Protein AF-A0A1G6TXL0-F1 (afdb_monomer_lite)

Radius of gyration: 16.51 Å; chains: 1; bounding box: 44×33×44 Å

Foldseek 3Di:
DPDDDPQAAKEKEWEKEAADDPVCCVDLNLVCVRQVAQCRNPNVVVVLVCCVVQNDWPDWAWPDGDSFKTWTWTDHSRYTYTYITGNHQVPDDVVCVVVVHRIDTFMDIPNHTDDDDPDPPCVVVVQVVCVVVVNHDDPVSD

Organism: NCBI:txid1640674

Structure (mmCIF, N/CA/C/O backbone):
data_AF-A0A1G6TXL0-F1
#
_entry.id   AF-A0A1G6TXL0-F1
#
loop_
_atom_site.group_PDB
_atom_site.id
_atom_site.type_symbol
_atom_site.label_atom_id
_atom_site.label_alt_id
_atom_site.label_comp_id
_atom_site.label_asym_id
_atom_site.label_entity_id
_atom_site.label_seq_id
_atom_site.pdbx_PDB_ins_code
_atom_site.Cartn_x
_atom_site.Cartn_y
_atom_site.Cartn_z
_atom_site.occupancy
_atom_site.B_iso_or_equiv
_atom_site.auth_seq_id
_atom_site.auth_comp_id
_atom_site.auth_asym_id
_atom_site.auth_atom_id
_atom_site.pdbx_PDB_model_num
ATOM 1 N N . MET A 1 1 ? 4.990 -15.338 -13.175 1.00 52.47 1 MET A N 1
ATOM 2 C CA . MET A 1 1 ? 4.292 -14.555 -14.227 1.00 52.47 1 MET A CA 1
ATOM 3 C C . MET A 1 1 ? 4.669 -14.929 -15.676 1.00 52.47 1 MET A C 1
ATOM 5 O O . MET A 1 1 ? 4.324 -14.201 -16.599 1.00 52.47 1 MET A O 1
ATOM 9 N N . ALA A 1 2 ? 5.297 -16.085 -15.934 1.00 46.12 2 ALA A N 1
ATOM 10 C CA . ALA A 1 2 ? 5.936 -16.400 -17.224 1.00 46.12 2 ALA A CA 1
ATOM 11 C C . ALA A 1 2 ? 5.003 -16.828 -18.390 1.00 46.12 2 ALA A C 1
ATOM 13 O O . ALA A 1 2 ? 5.432 -17.575 -19.262 1.00 46.12 2 ALA A O 1
ATOM 14 N N . LYS A 1 3 ? 3.728 -16.409 -18.429 1.00 58.72 3 LYS A N 1
ATOM 15 C CA . LYS A 1 3 ? 2.782 -16.818 -19.499 1.00 58.72 3 LYS A CA 1
ATOM 16 C C . LYS A 1 3 ? 1.875 -15.717 -20.054 1.00 58.72 3 LYS A C 1
ATOM 18 O O . LYS A 1 3 ? 1.076 -15.998 -20.940 1.00 58.72 3 LYS A O 1
ATOM 23 N N . ALA A 1 4 ? 1.958 -14.491 -19.548 1.00 66.62 4 ALA A N 1
ATOM 24 C CA . ALA A 1 4 ? 1.140 -13.407 -20.080 1.00 66.62 4 ALA A CA 1
ATOM 25 C C . ALA A 1 4 ? 1.866 -12.677 -21.220 1.00 66.62 4 ALA A C 1
ATOM 27 O O . ALA A 1 4 ? 3.078 -12.470 -21.098 1.00 66.62 4 ALA A O 1
ATOM 28 N N . PRO A 1 5 ? 1.145 -12.257 -22.277 1.00 80.00 5 PRO A N 1
ATOM 29 C CA . PRO A 1 5 ? 1.697 -11.421 -23.338 1.00 80.00 5 PRO A CA 1
ATOM 30 C C . PRO A 1 5 ? 2.436 -10.197 -22.777 1.00 80.00 5 PRO A C 1
ATOM 32 O O . PRO A 1 5 ? 2.070 -9.661 -21.722 1.00 80.00 5 PRO A O 1
ATOM 35 N N . ALA A 1 6 ? 3.501 -9.777 -23.460 1.00 75.00 6 ALA A N 1
ATOM 36 C CA . ALA A 1 6 ? 4.340 -8.657 -23.026 1.00 75.00 6 ALA A CA 1
ATOM 37 C C . ALA A 1 6 ? 3.552 -7.335 -22.941 1.00 75.00 6 ALA A C 1
ATOM 39 O O . ALA A 1 6 ? 3.834 -6.500 -22.088 1.00 75.00 6 ALA A O 1
ATOM 40 N N . ASP A 1 7 ? 2.526 -7.204 -23.776 1.00 82.88 7 ASP A N 1
ATOM 41 C CA . ASP A 1 7 ? 1.600 -6.082 -23.915 1.00 82.88 7 ASP A CA 1
ATOM 42 C C . ASP A 1 7 ? 0.340 -6.202 -23.043 1.00 82.88 7 ASP A C 1
ATOM 44 O O . ASP A 1 7 ? -0.459 -5.264 -22.981 1.00 82.88 7 ASP A O 1
ATOM 48 N N . LYS A 1 8 ? 0.141 -7.327 -22.337 1.00 91.06 8 LYS A N 1
ATOM 49 C CA . LYS A 1 8 ? -1.019 -7.467 -21.455 1.00 91.06 8 LYS A CA 1
ATOM 50 C C . LYS A 1 8 ? -0.899 -6.513 -20.268 1.00 91.06 8 LYS A C 1
ATOM 52 O O . LYS A 1 8 ? 0.079 -6.548 -19.517 1.00 91.06 8 LYS A O 1
ATOM 57 N N . VAL A 1 9 ? -1.966 -5.745 -20.071 1.00 94.94 9 VAL A N 1
ATOM 58 C CA . VAL A 1 9 ? -2.192 -4.932 -18.881 1.00 94.94 9 VAL A CA 1
ATOM 59 C C . VAL A 1 9 ? -3.237 -5.610 -18.007 1.00 94.94 9 VAL A C 1
ATOM 61 O O . VAL A 1 9 ? -4.315 -5.946 -18.493 1.00 94.94 9 VAL A O 1
ATOM 64 N N . PHE A 1 10 ? -2.899 -5.825 -16.741 1.00 96.38 10 PHE A N 1
ATOM 65 C CA . PHE A 1 10 ? -3.757 -6.493 -15.769 1.00 96.38 10 PHE A CA 1
ATOM 66 C C . PHE A 1 10 ? -4.629 -5.509 -15.000 1.00 96.38 10 PHE A C 1
ATOM 68 O O . PHE A 1 10 ? -4.171 -4.423 -14.650 1.00 96.38 10 PHE A O 1
ATOM 75 N N . ASP A 1 11 ? -5.847 -5.918 -14.671 1.00 97.75 11 ASP A N 1
ATOM 76 C CA . ASP A 1 11 ? -6.674 -5.237 -13.680 1.00 97.75 11 ASP A CA 1
ATOM 77 C C . ASP A 1 11 ? -6.375 -5.779 -12.290 1.00 97.75 11 ASP A C 1
ATOM 79 O O . ASP A 1 11 ? -6.519 -6.978 -12.043 1.00 97.75 11 ASP A O 1
ATOM 83 N N . VAL A 1 12 ? -5.940 -4.890 -11.399 1.00 97.69 12 VAL A N 1
ATOM 84 C CA . VAL A 1 12 ? -5.558 -5.215 -10.028 1.00 97.69 12 VAL A CA 1
ATOM 85 C C . VAL A 1 12 ? -6.373 -4.369 -9.059 1.00 97.69 12 VAL A C 1
ATOM 87 O O . VAL A 1 12 ? -6.405 -3.144 -9.173 1.00 97.69 12 VAL A O 1
ATOM 90 N N . ASP A 1 13 ? -6.970 -5.018 -8.065 1.00 98.06 13 ASP A N 1
ATOM 91 C CA . ASP A 1 13 ? -7.572 -4.331 -6.924 1.00 98.06 13 ASP A CA 1
ATOM 92 C C . ASP A 1 13 ? -6.763 -4.634 -5.673 1.00 98.06 13 ASP A C 1
ATOM 94 O O . ASP A 1 13 ? -6.638 -5.790 -5.276 1.00 98.06 13 ASP A O 1
ATOM 98 N N . LEU A 1 14 ? -6.229 -3.588 -5.048 1.00 97.38 14 LEU A N 1
ATOM 99 C CA . LEU A 1 14 ? -5.526 -3.648 -3.774 1.00 97.38 14 LEU A CA 1
ATOM 100 C C . LEU A 1 14 ? -6.424 -3.057 -2.688 1.00 97.38 14 LEU A C 1
ATOM 102 O O . LEU A 1 14 ? -6.759 -1.877 -2.723 1.00 97.38 14 LEU A O 1
ATOM 106 N N . THR A 1 15 ? -6.767 -3.850 -1.681 1.00 97.25 15 THR A N 1
ATOM 107 C CA . THR A 1 15 ? -7.442 -3.361 -0.478 1.00 97.25 15 THR A CA 1
ATOM 108 C C . THR A 1 15 ? -6.659 -3.791 0.749 1.00 97.25 15 THR A C 1
ATOM 110 O O . THR A 1 15 ? -6.496 -4.985 1.008 1.00 97.25 15 THR A O 1
ATOM 113 N N . TYR A 1 16 ? -6.186 -2.825 1.533 1.00 96.44 16 TYR A N 1
ATOM 114 C CA . TYR A 1 16 ? -5.505 -3.108 2.789 1.00 96.44 16 TYR A CA 1
ATOM 115 C C . TYR A 1 16 ? -6.053 -2.254 3.923 1.00 96.44 16 TYR A C 1
ATOM 117 O O . TYR A 1 16 ? -5.891 -1.038 3.967 1.00 96.44 16 TYR A O 1
ATOM 125 N N . ILE A 1 17 ? -6.694 -2.929 4.868 1.00 96.94 17 ILE A N 1
ATOM 126 C CA . ILE A 1 17 ? -7.344 -2.322 6.016 1.00 96.94 17 ILE A CA 1
ATOM 127 C C . ILE A 1 17 ? -6.729 -2.937 7.257 1.00 96.94 17 ILE A C 1
ATOM 129 O O . ILE A 1 17 ? -6.845 -4.138 7.489 1.00 96.94 17 ILE A O 1
ATOM 133 N N . THR A 1 18 ? -6.062 -2.136 8.074 1.00 95.31 18 THR A N 1
ATOM 134 C CA . THR A 1 18 ? -5.437 -2.611 9.307 1.00 95.31 18 THR A CA 1
ATOM 135 C C . THR A 1 18 ? -5.837 -1.694 10.448 1.00 95.31 18 THR A C 1
ATOM 137 O O . THR A 1 18 ? -5.261 -0.629 10.650 1.00 95.31 18 THR A O 1
ATOM 140 N N . SER A 1 19 ? -6.863 -2.102 11.199 1.00 94.62 19 SER A N 1
ATOM 141 C CA . SER A 1 19 ? -7.481 -1.231 12.197 1.00 94.62 19 SER A CA 1
ATOM 142 C C . SER A 1 19 ? -6.462 -0.747 13.229 1.00 94.62 19 SER A C 1
ATOM 144 O O . SER A 1 19 ? -5.641 -1.516 13.747 1.00 94.62 19 SER A O 1
ATOM 146 N N . ARG A 1 20 ? -6.527 0.544 13.547 1.00 95.88 20 ARG A N 1
ATOM 147 C CA . ARG A 1 20 ? -5.748 1.181 14.605 1.00 95.88 20 ARG A CA 1
ATOM 148 C C . ARG A 1 20 ? -6.678 1.869 15.599 1.00 95.88 20 ARG A C 1
ATOM 150 O O . ARG A 1 20 ? -7.760 2.319 15.248 1.00 95.88 20 ARG A O 1
ATOM 157 N N . GLY A 1 21 ? -6.260 1.901 16.862 1.00 92.94 21 GLY A N 1
ATOM 158 C CA . GLY A 1 21 ? -6.961 2.650 17.905 1.00 92.94 21 GLY A CA 1
ATOM 159 C C . GLY A 1 21 ? -6.476 4.097 17.984 1.00 92.94 21 GLY A C 1
ATOM 160 O O . GLY A 1 21 ? -5.510 4.468 17.318 1.00 92.94 21 GLY A O 1
ATOM 161 N N . ASN A 1 22 ? -7.081 4.883 18.878 1.00 94.31 22 ASN A N 1
ATOM 162 C CA . ASN A 1 22 ? -6.775 6.309 19.075 1.00 94.31 22 ASN A CA 1
ATOM 163 C C . ASN A 1 22 ? -5.280 6.607 19.274 1.00 94.31 22 ASN A C 1
ATOM 165 O O . ASN A 1 22 ? -4.800 7.654 18.846 1.00 94.31 22 ASN A O 1
ATOM 169 N N . TRP A 1 23 ? -4.531 5.669 19.866 1.00 95.94 23 TRP A N 1
ATOM 170 C CA . TRP A 1 23 ? -3.081 5.776 20.058 1.00 95.94 23 TRP A CA 1
ATOM 171 C C . TRP A 1 23 ? -2.317 6.059 18.752 1.00 95.94 23 TRP A C 1
ATOM 173 O O . TRP A 1 23 ? -1.285 6.721 18.779 1.00 95.94 23 TRP A O 1
ATOM 183 N N . TYR A 1 24 ? -2.811 5.576 17.608 1.00 96.12 24 TYR A N 1
ATOM 184 C CA . TYR A 1 24 ? -2.170 5.780 16.310 1.00 96.12 24 TYR A CA 1
ATOM 185 C C . TYR A 1 24 ? -2.194 7.253 15.907 1.00 96.12 24 TYR A C 1
ATOM 187 O O . TYR A 1 24 ? -1.150 7.800 15.554 1.00 96.12 24 TYR A O 1
ATOM 195 N N . PHE A 1 25 ? -3.354 7.897 16.047 1.00 94.00 25 PHE A N 1
ATOM 196 C CA . PHE A 1 25 ? -3.573 9.286 15.644 1.00 94.00 25 PHE A CA 1
ATOM 197 C C . PHE A 1 25 ? -2.878 10.295 16.561 1.00 94.00 25 PHE A C 1
ATOM 199 O O . PHE A 1 25 ? -2.473 11.353 16.099 1.00 94.00 25 PHE A O 1
ATOM 206 N N . VAL A 1 26 ? -2.685 9.957 17.841 1.00 95.88 26 VAL A N 1
ATOM 207 C CA . VAL A 1 26 ? -1.916 10.797 18.783 1.00 95.88 26 VAL A CA 1
ATOM 208 C C . VAL A 1 26 ? -0.404 10.551 18.722 1.00 95.88 26 VAL A C 1
ATOM 210 O O . VAL A 1 26 ? 0.367 11.281 19.340 1.00 95.88 26 VAL A O 1
ATOM 213 N N . SER A 1 27 ? 0.038 9.512 18.010 1.00 96.94 27 SER A N 1
ATOM 214 C CA . SER A 1 27 ? 1.460 9.221 17.804 1.00 96.94 27 SER A CA 1
ATOM 215 C C . SER A 1 27 ? 2.012 9.947 16.575 1.00 96.94 27 SER A C 1
ATOM 217 O O . SER A 1 27 ? 1.265 10.504 15.775 1.00 96.94 27 SER A O 1
ATOM 219 N N . TRP A 1 28 ? 3.326 9.846 16.346 1.00 96.75 28 TRP A N 1
ATOM 220 C CA . TRP A 1 28 ? 3.957 10.347 15.118 1.00 96.75 28 TRP A CA 1
ATOM 221 C C . TRP A 1 28 ? 3.342 9.765 13.833 1.00 96.75 28 TRP A C 1
ATOM 223 O O . TRP A 1 28 ? 3.434 10.393 12.787 1.00 96.75 28 TRP A O 1
ATOM 233 N N . LYS A 1 29 ? 2.694 8.592 13.902 1.00 94.88 29 LYS A N 1
ATOM 234 C CA . LYS A 1 29 ? 2.054 7.945 12.747 1.00 94.88 29 LYS A CA 1
ATOM 235 C C . LYS A 1 29 ? 0.833 8.720 12.241 1.00 94.88 29 LYS A C 1
ATOM 237 O O . LYS A 1 29 ? 0.555 8.674 11.045 1.00 94.88 29 LYS A O 1
ATOM 242 N N . GLY A 1 30 ? 0.134 9.426 13.133 1.00 92.88 30 GLY A N 1
ATOM 243 C CA . GLY A 1 30 ? -0.982 10.312 12.794 1.00 92.88 30 GLY A CA 1
ATOM 244 C C . GLY A 1 30 ? -0.554 11.703 12.319 1.00 92.88 30 GLY A C 1
ATOM 245 O O . GLY A 1 30 ? -1.362 12.424 11.746 1.00 92.88 30 GLY A O 1
ATOM 246 N N . ASP A 1 31 ? 0.710 12.078 12.526 1.00 95.25 31 ASP A N 1
ATOM 247 C CA . ASP A 1 31 ? 1.262 13.361 12.090 1.00 95.25 31 ASP A CA 1
ATOM 248 C C . ASP A 1 31 ? 1.792 13.246 10.654 1.00 95.25 31 ASP A C 1
ATOM 250 O O . ASP A 1 31 ? 2.847 12.656 10.412 1.00 95.25 31 ASP A O 1
ATOM 254 N N . ILE A 1 32 ? 1.066 13.827 9.694 1.00 93.62 32 ILE A N 1
ATOM 255 C CA . ILE A 1 32 ? 1.398 13.742 8.265 1.00 93.62 32 ILE A CA 1
ATOM 256 C C . ILE A 1 32 ? 2.800 14.274 7.938 1.00 93.62 32 ILE A C 1
ATOM 258 O O . ILE A 1 32 ? 3.450 13.744 7.041 1.00 93.62 32 ILE A O 1
ATOM 262 N N . GLN A 1 33 ? 3.300 15.262 8.689 1.00 96.06 33 GLN A N 1
ATOM 263 C CA . GLN A 1 33 ? 4.631 15.842 8.470 1.00 96.06 33 GLN A CA 1
ATOM 264 C C . GLN A 1 33 ? 5.757 14.881 8.876 1.00 96.06 33 GLN A C 1
ATOM 266 O O . GLN A 1 33 ? 6.894 15.048 8.445 1.00 96.06 33 GLN A O 1
ATOM 271 N N . LYS A 1 34 ? 5.451 13.872 9.701 1.00 96.25 34 LYS A N 1
ATOM 272 C CA . LYS A 1 34 ? 6.405 12.847 10.149 1.00 96.25 34 LYS A CA 1
ATOM 273 C C . LYS A 1 34 ? 6.205 11.509 9.450 1.00 96.25 34 LYS A C 1
ATOM 275 O O . LYS A 1 34 ? 7.177 10.799 9.227 1.00 96.25 34 LYS A O 1
ATOM 280 N N . SER A 1 35 ? 4.959 11.142 9.153 1.00 96.19 35 SER A N 1
ATOM 281 C CA . SER A 1 35 ? 4.617 9.821 8.617 1.00 96.19 35 SER A CA 1
ATOM 282 C C . SER A 1 35 ? 4.441 9.783 7.100 1.00 96.19 35 SER A C 1
ATOM 284 O O . SER A 1 35 ? 4.460 8.702 6.517 1.00 96.19 35 SER A O 1
ATOM 286 N N . GLY A 1 36 ? 4.222 10.934 6.455 1.00 93.88 36 GLY A N 1
ATOM 287 C CA . GLY A 1 36 ? 3.814 10.988 5.050 1.00 93.88 36 GLY A CA 1
ATOM 288 C C . GLY A 1 36 ? 2.377 10.503 4.807 1.00 93.88 36 GLY A C 1
ATOM 289 O O . GLY A 1 36 ? 2.003 10.254 3.661 1.00 93.88 36 GLY A O 1
ATOM 290 N N . GLY A 1 37 ? 1.570 10.347 5.866 1.00 94.69 37 GLY A N 1
ATOM 291 C CA . GLY A 1 37 ? 0.164 9.941 5.789 1.00 94.69 37 GLY A CA 1
ATOM 292 C C . GLY A 1 37 ? -0.046 8.443 5.538 1.00 94.69 37 GLY A C 1
ATOM 293 O O . GLY A 1 37 ? 0.897 7.654 5.505 1.00 94.69 37 GLY A O 1
ATOM 294 N N . VAL A 1 38 ? -1.309 8.035 5.369 1.00 95.75 38 VAL A N 1
ATOM 295 C CA . VAL A 1 38 ? -1.697 6.617 5.217 1.00 95.75 38 VAL A CA 1
ATOM 296 C C . VAL A 1 38 ? -1.043 5.972 3.994 1.00 95.75 38 VAL A C 1
ATOM 298 O O . VAL A 1 38 ? -0.498 4.875 4.106 1.00 95.75 38 VAL A O 1
ATOM 301 N N . ALA A 1 39 ? -1.041 6.655 2.846 1.00 94.81 39 ALA A N 1
ATOM 302 C CA . ALA A 1 39 ? -0.466 6.119 1.613 1.00 94.81 39 ALA A CA 1
ATOM 303 C C . ALA A 1 39 ? 1.027 5.777 1.763 1.00 94.81 39 ALA A C 1
ATOM 305 O O . ALA A 1 39 ? 1.457 4.721 1.309 1.00 94.81 39 ALA A O 1
ATOM 306 N N . THR A 1 40 ? 1.792 6.608 2.472 1.00 93.81 40 THR A N 1
ATOM 307 C CA . THR A 1 40 ? 3.227 6.380 2.692 1.00 93.81 40 THR A CA 1
ATOM 308 C C . THR A 1 40 ? 3.463 5.389 3.829 1.00 93.81 40 THR A C 1
ATOM 310 O O . THR A 1 40 ? 4.008 4.311 3.621 1.00 93.81 40 THR A O 1
ATOM 313 N N . ASN A 1 41 ? 2.992 5.703 5.037 1.00 94.12 41 ASN A N 1
ATOM 314 C CA . ASN A 1 41 ? 3.303 4.931 6.242 1.00 94.12 41 ASN A CA 1
ATOM 315 C C . ASN A 1 41 ? 2.733 3.501 6.224 1.00 94.12 41 ASN A C 1
ATOM 317 O O . ASN A 1 41 ? 3.266 2.612 6.885 1.00 94.12 41 ASN A O 1
ATOM 321 N N . ILE A 1 42 ? 1.621 3.282 5.515 1.00 93.88 42 ILE A N 1
ATOM 322 C CA . ILE A 1 42 ? 0.942 1.980 5.445 1.00 93.88 42 ILE A CA 1
ATOM 323 C C . ILE A 1 42 ? 1.069 1.353 4.053 1.00 93.88 42 ILE A C 1
ATOM 325 O O . ILE A 1 42 ? 1.179 0.132 3.941 1.00 93.88 42 ILE A O 1
ATOM 329 N N . GLY A 1 43 ? 1.027 2.170 2.999 1.00 93.62 43 GLY A N 1
ATOM 330 C CA . GLY A 1 43 ? 0.917 1.702 1.619 1.00 93.62 43 GLY A CA 1
ATOM 331 C C . GLY A 1 43 ? 2.233 1.421 0.901 1.00 93.62 43 GLY A C 1
ATOM 332 O O . GLY A 1 43 ? 2.211 0.672 -0.073 1.00 93.62 43 GLY A O 1
ATOM 333 N N . ILE A 1 44 ? 3.365 1.974 1.358 1.00 95.31 44 ILE A N 1
ATOM 334 C CA . ILE A 1 44 ? 4.592 2.034 0.544 1.00 95.31 44 ILE A CA 1
ATOM 335 C C . ILE A 1 44 ? 5.062 0.668 0.032 1.00 95.31 44 ILE A C 1
ATOM 337 O O . ILE A 1 44 ? 5.335 0.529 -1.154 1.00 95.31 44 ILE A O 1
ATOM 341 N N . HIS A 1 45 ? 5.041 -0.368 0.875 1.00 92.25 45 HIS A N 1
ATOM 342 C CA . HIS A 1 45 ? 5.459 -1.718 0.481 1.00 92.25 45 HIS A CA 1
ATOM 343 C C . HIS A 1 45 ? 4.571 -2.335 -0.607 1.00 92.25 45 HIS A C 1
ATOM 345 O O . HIS A 1 45 ? 5.043 -3.150 -1.394 1.00 92.25 45 HIS A O 1
ATOM 351 N N . PHE A 1 46 ? 3.288 -1.966 -0.671 1.00 94.69 46 PHE A N 1
ATOM 352 C CA . PHE A 1 46 ? 2.416 -2.440 -1.742 1.00 94.69 46 PHE A CA 1
ATOM 353 C C . PHE A 1 46 ? 2.720 -1.726 -3.052 1.00 94.69 46 PHE A C 1
ATOM 355 O O . PHE A 1 46 ? 2.749 -2.375 -4.091 1.00 94.69 46 PHE A O 1
ATOM 362 N N . PHE A 1 47 ? 2.954 -0.414 -3.017 1.00 96.06 47 PHE A N 1
ATOM 363 C CA . PHE A 1 47 ? 3.294 0.345 -4.221 1.00 96.06 47 PHE A CA 1
ATOM 364 C C . PHE A 1 47 ? 4.652 -0.065 -4.792 1.00 96.06 47 PHE A C 1
ATOM 366 O O . PHE A 1 47 ? 4.767 -0.220 -6.008 1.00 96.06 47 PHE A O 1
ATOM 373 N N 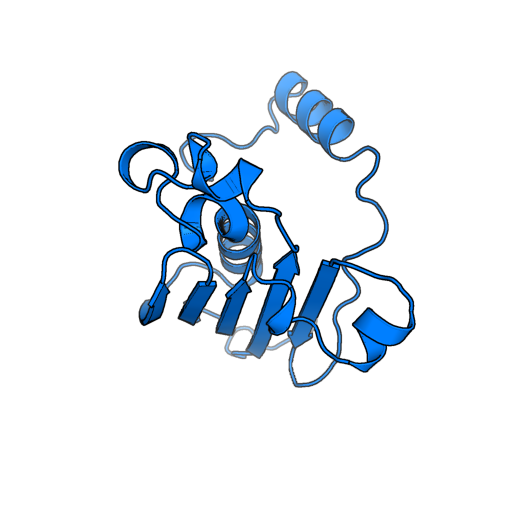. ASP A 1 48 ? 5.630 -0.314 -3.924 1.00 94.31 48 ASP A N 1
ATOM 374 C CA . ASP A 1 48 ? 6.930 -0.876 -4.282 1.00 94.31 48 ASP A CA 1
ATOM 375 C C . ASP A 1 48 ? 6.775 -2.254 -4.946 1.00 94.31 48 ASP A C 1
ATOM 377 O O . ASP A 1 48 ? 7.102 -2.428 -6.119 1.00 94.31 48 ASP A O 1
ATOM 381 N N . MET A 1 49 ? 6.124 -3.201 -4.260 1.00 94.19 49 MET A N 1
ATOM 382 C CA . MET A 1 49 ? 5.852 -4.536 -4.801 1.00 94.19 49 MET A CA 1
ATOM 383 C C . MET A 1 49 ? 5.117 -4.475 -6.149 1.00 94.19 49 MET A C 1
ATOM 385 O O . MET A 1 49 ? 5.473 -5.187 -7.086 1.00 94.19 49 MET A O 1
ATOM 389 N N . LEU A 1 50 ? 4.086 -3.636 -6.277 1.00 94.69 50 LEU A N 1
ATOM 390 C CA . LEU A 1 50 ? 3.340 -3.489 -7.526 1.00 94.69 50 LEU A CA 1
ATOM 391 C C . LEU A 1 50 ? 4.224 -2.940 -8.650 1.00 94.69 50 LEU A C 1
ATOM 393 O O . LEU A 1 50 ? 4.150 -3.447 -9.769 1.00 94.69 50 LEU A O 1
ATOM 397 N N . SER A 1 51 ? 5.069 -1.952 -8.362 1.00 93.94 51 SER A N 1
ATOM 398 C CA . SER A 1 51 ? 5.990 -1.366 -9.343 1.00 93.94 51 SER A CA 1
ATOM 399 C C . SER A 1 51 ? 7.076 -2.358 -9.758 1.00 93.94 51 SER A C 1
ATOM 401 O O . SER A 1 51 ? 7.373 -2.484 -10.946 1.00 93.94 51 SER A O 1
ATOM 403 N N . TRP A 1 52 ? 7.598 -3.145 -8.815 1.00 92.12 52 TRP A N 1
ATOM 404 C CA . TRP A 1 52 ? 8.548 -4.222 -9.090 1.00 92.12 52 TRP A CA 1
ATOM 405 C C . TRP A 1 52 ? 7.950 -5.297 -10.010 1.00 92.12 52 TRP A C 1
ATOM 407 O O . TRP A 1 52 ? 8.586 -5.752 -10.961 1.00 92.12 52 TRP A O 1
ATOM 417 N N . VAL A 1 53 ? 6.691 -5.674 -9.771 1.00 91.69 53 VAL A N 1
ATOM 418 C CA . VAL A 1 53 ? 5.996 -6.719 -10.536 1.00 91.69 53 VAL A CA 1
ATOM 419 C C . VAL A 1 53 ? 5.505 -6.235 -11.907 1.00 91.69 53 VAL A C 1
ATOM 421 O O . VAL A 1 53 ? 5.633 -6.952 -12.906 1.00 91.69 53 VAL A O 1
ATOM 424 N N . PHE A 1 54 ? 4.894 -5.050 -11.969 1.00 94.31 54 PHE A N 1
ATOM 425 C CA . PHE A 1 54 ? 4.166 -4.562 -13.146 1.00 94.31 54 PHE A CA 1
ATOM 426 C C . PHE A 1 54 ? 4.884 -3.437 -13.903 1.00 9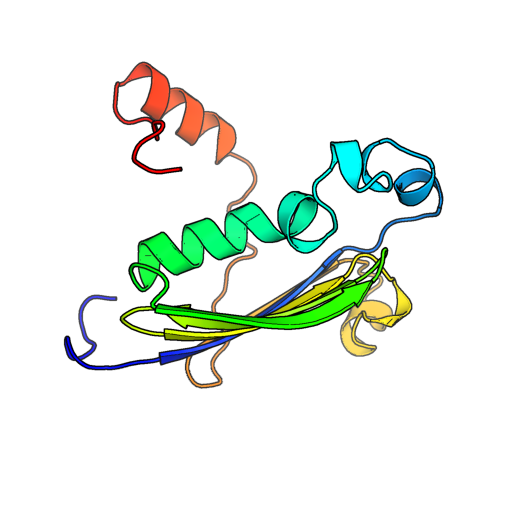4.31 54 PHE A C 1
ATOM 428 O O . PHE A 1 54 ? 4.394 -3.004 -14.951 1.00 94.31 54 PHE A O 1
ATOM 435 N N . GLY A 1 55 ? 6.060 -3.021 -13.434 1.00 93.75 55 GLY A N 1
ATOM 436 C CA . GLY A 1 55 ? 6.890 -1.980 -14.030 1.00 93.75 55 GLY A CA 1
ATOM 437 C C . GLY A 1 55 ? 6.532 -0.572 -13.556 1.00 93.75 55 GLY A C 1
ATOM 438 O O . GLY A 1 55 ? 5.617 -0.378 -12.765 1.00 93.75 55 GLY A O 1
ATOM 439 N N . GLU A 1 56 ? 7.267 0.415 -14.069 1.00 94.56 56 GLU A N 1
ATOM 440 C CA . GLU A 1 56 ? 7.200 1.804 -13.598 1.00 94.56 56 GLU A CA 1
ATOM 441 C C . GLU A 1 56 ? 5.795 2.443 -13.693 1.00 94.56 56 GLU A C 1
ATOM 443 O O . GLU A 1 56 ? 5.014 2.108 -14.601 1.00 94.56 56 GLU A O 1
ATOM 448 N N . PRO A 1 57 ? 5.474 3.382 -12.781 1.00 95.50 57 PRO A N 1
ATOM 449 C CA . PRO A 1 57 ? 4.241 4.158 -12.820 1.00 95.50 57 PRO A CA 1
ATOM 450 C C . PRO A 1 57 ? 4.197 5.105 -14.021 1.00 95.50 57 PRO A C 1
ATOM 452 O O . PRO A 1 57 ? 5.145 5.827 -14.312 1.00 95.50 57 PRO A O 1
ATOM 455 N N . GLN A 1 58 ? 3.057 5.099 -14.706 1.00 97.19 58 GLN A N 1
ATOM 456 C CA . GLN A 1 58 ? 2.733 5.951 -15.851 1.00 97.19 58 GLN A CA 1
ATOM 457 C C . GLN A 1 58 ? 1.742 7.060 -15.473 1.00 97.19 58 GLN A C 1
ATOM 459 O O . GLN A 1 58 ? 1.793 8.148 -16.035 1.00 97.19 58 GLN A O 1
ATOM 464 N N . GLU A 1 59 ? 0.834 6.784 -14.534 1.00 97.88 59 GLU A N 1
ATOM 465 C CA . GLU A 1 59 ? -0.182 7.724 -14.055 1.00 97.88 59 GLU A CA 1
ATOM 466 C C . GLU A 1 59 ? -0.519 7.408 -12.596 1.00 97.88 59 GLU A C 1
ATOM 468 O O . GLU A 1 59 ? -0.624 6.239 -12.221 1.00 97.88 59 GLU A O 1
ATOM 473 N N . SER A 1 60 ? -0.711 8.442 -11.779 1.00 97.44 60 SER A N 1
ATOM 474 C CA . SER A 1 60 ? -1.121 8.318 -10.381 1.00 97.44 60 SER A CA 1
ATOM 475 C C . SER A 1 60 ? -2.214 9.335 -10.086 1.00 97.44 60 SER A C 1
ATOM 477 O O . SER A 1 60 ? -2.012 10.538 -10.254 1.00 97.44 60 SER A O 1
ATOM 479 N N . VAL A 1 61 ? -3.376 8.846 -9.663 1.00 98.44 61 VAL A N 1
ATOM 480 C CA . VAL A 1 61 ? -4.550 9.658 -9.343 1.00 98.44 61 VAL A CA 1
ATOM 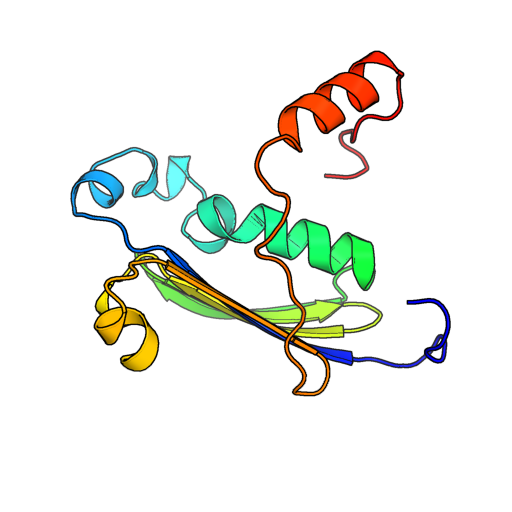481 C C . VAL A 1 61 ? -4.997 9.328 -7.929 1.00 98.44 61 VAL A C 1
ATOM 483 O O . VAL A 1 61 ? -5.248 8.171 -7.595 1.00 98.44 61 VAL A O 1
ATOM 486 N N . VAL A 1 62 ? -5.128 10.349 -7.089 1.00 98.12 62 VAL A N 1
ATOM 487 C CA . VAL A 1 62 ? -5.678 10.210 -5.738 1.00 98.12 62 VAL A CA 1
ATOM 488 C C . VAL A 1 62 ? -7.145 10.615 -5.777 1.00 98.12 62 VAL A C 1
ATOM 490 O O . VAL A 1 62 ? -7.472 11.729 -6.178 1.00 98.12 62 VAL A O 1
ATOM 493 N N . HIS A 1 63 ? -8.027 9.708 -5.363 1.00 98.44 63 HIS A N 1
ATOM 494 C CA . HIS A 1 63 ? -9.468 9.961 -5.278 1.00 98.44 63 HIS A CA 1
ATOM 495 C C . HIS A 1 63 ? -9.905 10.338 -3.859 1.00 98.44 63 HIS A C 1
ATOM 497 O O . HIS A 1 63 ? -10.878 11.066 -3.693 1.00 98.44 63 HIS A O 1
ATOM 503 N N . LEU A 1 64 ? -9.193 9.841 -2.841 1.00 98.06 64 LEU A N 1
ATOM 504 C CA . LEU A 1 64 ? -9.478 10.084 -1.429 1.00 98.06 64 LEU A CA 1
ATOM 505 C C . LEU A 1 64 ? -8.174 10.212 -0.642 1.00 98.06 64 LEU A C 1
ATOM 507 O O . LEU A 1 64 ? -7.274 9.384 -0.794 1.00 98.06 64 LEU A O 1
ATOM 511 N N . SER A 1 65 ? -8.092 11.220 0.223 1.00 96.50 65 SER A N 1
ATOM 512 C CA . SER A 1 65 ? -6.959 11.432 1.124 1.00 96.50 65 SER A CA 1
ATOM 513 C C . SER A 1 65 ? -7.444 12.017 2.446 1.00 96.50 65 SER A C 1
ATOM 515 O O . SER A 1 65 ? -7.607 13.228 2.580 1.00 96.50 65 SER A O 1
ATOM 517 N N . GLU A 1 66 ? -7.649 11.144 3.424 1.00 96.12 66 GLU A N 1
ATOM 518 C CA . GLU A 1 66 ? -8.096 11.456 4.780 1.00 96.12 66 GLU A CA 1
ATOM 519 C C . GLU A 1 66 ? -7.063 10.956 5.811 1.00 96.12 66 GLU A C 1
ATOM 521 O O . GLU A 1 66 ? -6.192 10.142 5.478 1.00 96.12 66 GLU A O 1
ATOM 526 N N . PRO A 1 67 ? -7.121 11.414 7.076 1.00 94.75 67 PRO A N 1
ATOM 527 C CA . PRO A 1 67 ? -6.194 10.968 8.120 1.00 94.75 67 PRO A CA 1
ATOM 528 C C . PRO A 1 67 ? -6.182 9.451 8.355 1.00 94.75 67 PRO A C 1
ATOM 530 O O . PRO A 1 67 ? -5.141 8.879 8.683 1.00 94.75 67 PRO A O 1
ATOM 533 N N . GLU A 1 68 ? -7.331 8.793 8.212 1.00 96.25 68 GLU A N 1
ATOM 534 C CA . GLU A 1 68 ? -7.513 7.367 8.475 1.00 96.25 68 GLU A CA 1
ATOM 535 C C . GLU A 1 68 ? -7.522 6.492 7.220 1.00 96.25 68 GLU A C 1
ATOM 537 O O . GLU A 1 68 ? -7.335 5.279 7.333 1.00 96.25 68 GLU A O 1
ATOM 542 N N . ARG A 1 69 ? -7.717 7.073 6.031 1.00 97.44 69 ARG A N 1
ATOM 543 C CA . ARG A 1 69 ? -7.852 6.308 4.789 1.00 97.44 69 ARG A CA 1
ATOM 544 C C . ARG A 1 69 ? -7.408 7.085 3.559 1.00 97.44 69 ARG A C 1
ATOM 546 O O . ARG A 1 69 ? -7.508 8.304 3.489 1.00 97.44 69 ARG A O 1
ATOM 553 N N . ALA A 1 70 ? -6.932 6.358 2.562 1.00 98.25 70 ALA A N 1
ATOM 554 C CA . ALA A 1 70 ? -6.563 6.906 1.268 1.00 98.25 70 ALA A CA 1
ATOM 555 C C . ALA A 1 70 ? -6.967 5.932 0.163 1.00 98.25 70 ALA A C 1
ATOM 557 O O . ALA A 1 70 ? -6.900 4.714 0.340 1.00 98.25 70 ALA A O 1
ATOM 558 N N . ALA A 1 71 ? -7.368 6.468 -0.983 1.00 98.62 71 ALA A N 1
ATOM 559 C CA . ALA A 1 71 ? -7.752 5.669 -2.135 1.00 98.62 71 ALA A CA 1
ATOM 560 C C . ALA A 1 71 ? -7.370 6.359 -3.437 1.00 98.62 71 ALA A C 1
ATOM 562 O O . ALA A 1 71 ? -7.348 7.590 -3.534 1.00 98.62 71 ALA A O 1
ATOM 563 N N . GLY A 1 72 ? -7.139 5.563 -4.471 1.00 98.38 72 GLY A N 1
ATOM 564 C CA . GLY A 1 72 ? -6.766 6.101 -5.763 1.00 98.38 72 GLY A CA 1
ATOM 565 C C . GLY A 1 72 ? -6.622 5.053 -6.844 1.00 98.38 72 GLY A C 1
ATOM 566 O O . GLY A 1 72 ? -7.068 3.907 -6.729 1.00 98.38 72 GLY A O 1
ATOM 567 N N . PHE A 1 73 ? -5.998 5.498 -7.920 1.00 98.50 73 PHE A N 1
ATOM 568 C CA . PHE A 1 73 ? -5.697 4.724 -9.099 1.00 98.50 73 PHE A CA 1
ATOM 569 C C . PHE A 1 73 ? -4.226 4.901 -9.470 1.00 98.50 73 PHE A C 1
ATOM 571 O O . PHE A 1 73 ? -3.705 6.014 -9.471 1.00 98.50 73 PHE A O 1
ATOM 578 N N . LEU A 1 74 ? -3.556 3.795 -9.773 1.00 98.19 74 LEU A N 1
ATOM 579 C CA . LEU A 1 74 ? -2.171 3.766 -10.221 1.00 98.19 74 LEU A CA 1
ATOM 580 C C . LEU A 1 74 ? -2.100 2.975 -11.528 1.00 98.19 74 LEU A C 1
ATOM 582 O O . LEU A 1 74 ? -2.411 1.782 -11.568 1.00 98.19 74 LEU A O 1
ATOM 586 N N . ARG A 1 75 ? -1.684 3.637 -12.606 1.00 97.94 75 ARG A N 1
ATOM 587 C CA . ARG A 1 75 ? -1.361 2.989 -13.877 1.00 97.94 75 ARG A CA 1
ATOM 588 C C . ARG A 1 75 ? 0.122 2.661 -13.886 1.00 97.94 75 ARG A C 1
ATOM 590 O O . ARG A 1 75 ? 0.953 3.558 -13.824 1.00 97.94 75 ARG A O 1
ATOM 597 N N . LEU A 1 76 ? 0.440 1.385 -14.023 1.00 97.19 76 LEU A N 1
ATOM 598 C CA . LEU A 1 76 ? 1.787 0.857 -14.215 1.00 97.19 76 LEU A CA 1
ATOM 599 C C . LEU A 1 76 ? 1.922 0.374 -15.660 1.00 97.19 76 LEU A C 1
ATOM 601 O O . LEU A 1 76 ? 0.910 0.127 -16.326 1.00 97.19 76 LEU A O 1
ATOM 605 N N . LYS A 1 77 ? 3.157 0.166 -16.135 1.00 95.88 77 LYS A N 1
ATOM 606 C CA . LYS A 1 77 ? 3.427 -0.383 -17.482 1.00 95.88 77 LYS A CA 1
ATOM 607 C C . LYS A 1 77 ? 2.533 -1.572 -17.838 1.00 95.88 77 LYS A C 1
ATOM 609 O O . LYS A 1 77 ? 2.066 -1.672 -18.971 1.00 95.88 77 LYS A O 1
ATOM 614 N N . ARG A 1 78 ? 2.292 -2.469 -16.877 1.00 95.94 78 ARG A N 1
ATOM 615 C CA . ARG A 1 78 ? 1.520 -3.703 -17.075 1.00 95.94 78 ARG A CA 1
ATOM 616 C C . ARG A 1 78 ? 0.334 -3.859 -16.128 1.00 95.94 78 ARG A C 1
ATOM 618 O O . ARG A 1 78 ? -0.236 -4.943 -16.091 1.00 95.94 78 ARG A O 1
ATOM 625 N N . ALA A 1 79 ? -0.085 -2.829 -15.391 1.00 97.25 79 ALA A N 1
ATOM 626 C CA . ALA A 1 79 ? -1.264 -2.937 -14.525 1.00 97.25 79 ALA A CA 1
ATOM 627 C C . ALA A 1 79 ? -2.080 -1.646 -14.407 1.00 97.25 79 ALA A C 1
ATOM 629 O O . ALA A 1 79 ? -1.558 -0.536 -14.464 1.00 97.25 79 ALA A O 1
ATOM 630 N N . ARG A 1 80 ? -3.384 -1.813 -14.207 1.00 98.19 80 ARG A N 1
ATOM 631 C CA . ARG A 1 80 ? -4.333 -0.811 -13.728 1.00 98.19 80 ARG A CA 1
ATOM 632 C C . ARG A 1 80 ? -4.678 -1.176 -12.299 1.00 98.19 80 ARG A C 1
ATOM 634 O O . ARG A 1 80 ? -5.364 -2.168 -12.082 1.00 98.19 80 ARG A O 1
ATOM 641 N N . VAL A 1 81 ? -4.189 -0.398 -11.347 1.00 98.38 81 VAL A N 1
ATOM 642 C CA . VAL A 1 81 ? -4.371 -0.691 -9.930 1.00 98.38 81 VAL A CA 1
ATOM 643 C C . VAL A 1 81 ? -5.386 0.274 -9.343 1.00 98.38 81 VAL A C 1
ATOM 645 O O . VAL A 1 81 ? -5.120 1.471 -9.256 1.00 98.38 81 VAL A O 1
ATOM 648 N N . ARG A 1 82 ? -6.530 -0.238 -8.893 1.00 98.62 82 ARG A N 1
ATOM 649 C CA . ARG A 1 82 ? -7.397 0.489 -7.958 1.00 98.62 82 ARG A CA 1
ATOM 650 C C . ARG A 1 82 ? -6.952 0.123 -6.555 1.00 98.62 82 ARG A C 1
ATOM 652 O O . ARG A 1 82 ? -6.818 -1.059 -6.246 1.00 98.62 82 ARG A O 1
ATOM 659 N N . TRP A 1 83 ? -6.691 1.116 -5.720 1.00 98.50 83 TRP A N 1
ATOM 660 C CA . TRP A 1 83 ? -6.165 0.867 -4.385 1.00 98.50 83 TRP A CA 1
ATOM 661 C C . TRP A 1 83 ? -6.971 1.589 -3.310 1.00 98.50 83 TRP A C 1
ATOM 663 O O . TRP A 1 83 ? -7.412 2.724 -3.497 1.00 98.50 83 TRP A O 1
ATOM 673 N N . PHE A 1 84 ? -7.146 0.911 -2.178 1.00 98.56 84 PHE A N 1
ATOM 674 C CA . PHE A 1 84 ? -7.792 1.425 -0.977 1.00 98.56 84 PHE A CA 1
ATOM 675 C C . PHE A 1 84 ? -6.998 1.009 0.264 1.00 98.56 84 PHE A C 1
ATOM 677 O O . PHE A 1 84 ? -6.737 -0.176 0.487 1.00 98.56 84 PHE A O 1
ATOM 684 N N . LEU A 1 85 ? -6.618 1.991 1.077 1.00 98.38 85 LEU A N 1
ATOM 685 C CA . LEU A 1 85 ? -5.847 1.819 2.302 1.00 98.38 85 LEU A CA 1
ATOM 686 C C . LEU A 1 85 ? -6.608 2.449 3.462 1.00 98.38 85 LEU A C 1
ATOM 688 O O . LEU A 1 85 ? -7.017 3.603 3.359 1.00 98.38 85 LEU A O 1
ATOM 692 N N . SER A 1 86 ? -6.764 1.732 4.573 1.00 98.12 86 SER A N 1
ATOM 693 C CA . SER A 1 86 ? -7.453 2.271 5.749 1.00 98.12 86 SER A CA 1
ATOM 694 C C . SER A 1 86 ? -6.900 1.737 7.069 1.00 98.12 86 SER A C 1
ATOM 696 O O . SER A 1 86 ? -6.459 0.590 7.185 1.00 98.12 86 SER A O 1
ATOM 698 N N . VAL A 1 87 ? -6.933 2.586 8.091 1.00 97.69 87 VAL A N 1
ATOM 699 C CA . VAL A 1 87 ? -6.716 2.211 9.493 1.00 97.69 87 VAL A CA 1
ATOM 700 C C . VAL A 1 87 ? -8.001 2.280 10.327 1.00 97.69 87 VAL A C 1
ATOM 702 O O . VAL A 1 87 ? -7.964 1.997 11.528 1.00 97.69 87 VAL A O 1
ATOM 705 N N . ASP A 1 88 ? -9.138 2.602 9.708 1.00 97.06 88 ASP A N 1
A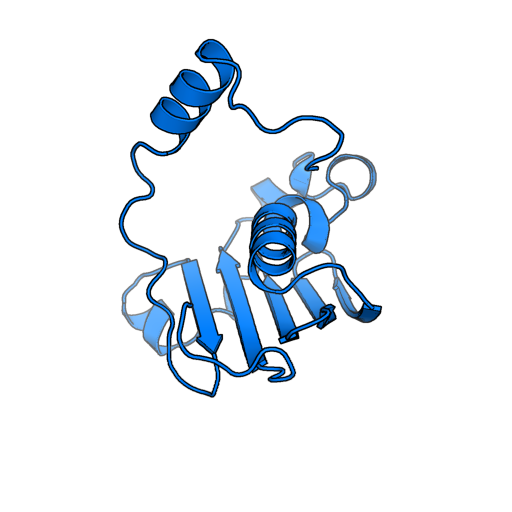TOM 706 C CA . ASP A 1 88 ? -10.453 2.619 10.347 1.00 97.06 88 ASP A CA 1
ATOM 707 C C . ASP A 1 88 ? -11.018 1.190 10.461 1.00 97.06 88 ASP A C 1
ATOM 709 O O . ASP A 1 88 ? -10.982 0.386 9.529 1.00 97.06 88 ASP A O 1
ATOM 713 N N . TYR A 1 89 ? -11.554 0.850 11.635 1.00 96.44 89 TYR A N 1
ATOM 714 C CA . TYR A 1 89 ? -12.244 -0.424 11.850 1.00 96.44 89 TYR A CA 1
ATOM 715 C C . TYR A 1 89 ? -13.548 -0.517 11.047 1.00 96.44 89 TYR A C 1
ATOM 717 O O . TYR A 1 89 ? -13.973 -1.616 10.680 1.00 96.44 89 TYR A O 1
ATOM 725 N N . ASN A 1 90 ? -14.194 0.620 10.779 1.00 96.69 90 ASN A N 1
ATOM 726 C CA . ASN A 1 90 ? -15.482 0.652 10.099 1.00 96.69 90 ASN A CA 1
ATOM 727 C C . ASN A 1 90 ? -15.387 0.161 8.654 1.00 96.69 90 ASN A C 1
ATOM 729 O O . ASN A 1 90 ? -16.314 -0.513 8.208 1.00 96.69 90 ASN A O 1
ATOM 733 N N . ASP A 1 91 ? -14.241 0.358 8.002 1.00 97.00 91 ASP A N 1
ATOM 734 C CA . ASP A 1 91 ? -14.003 -0.082 6.624 1.00 97.00 91 ASP A CA 1
ATOM 735 C C . ASP A 1 91 ? -13.810 -1.601 6.489 1.00 97.00 91 ASP A C 1
ATOM 737 O O . ASP A 1 91 ? -13.870 -2.141 5.387 1.00 97.00 91 ASP A O 1
ATOM 741 N N . ILE A 1 92 ? -13.595 -2.328 7.593 1.00 95.88 92 ILE A N 1
ATOM 742 C CA . ILE A 1 92 ? -13.420 -3.784 7.538 1.00 95.88 92 ILE A CA 1
ATOM 743 C C . ILE A 1 92 ? -14.736 -4.451 7.084 1.00 95.88 92 ILE A C 1
ATOM 745 O O . ILE A 1 92 ? -15.784 -4.194 7.692 1.00 95.88 92 ILE A O 1
ATOM 749 N N . PRO A 1 93 ? -14.703 -5.364 6.090 1.00 95.75 93 PRO A N 1
ATOM 750 C CA . PRO A 1 93 ? -15.885 -6.108 5.664 1.00 95.75 93 PRO A CA 1
ATOM 751 C C . PRO A 1 93 ? -16.539 -6.881 6.815 1.00 95.75 93 PRO A C 1
ATOM 753 O O . PRO A 1 93 ? -15.849 -7.480 7.645 1.00 95.75 93 PRO A O 1
ATOM 756 N N . GLU A 1 94 ? -17.872 -6.936 6.852 1.00 96.06 94 GLU A N 1
ATOM 757 C CA . GLU A 1 94 ? -18.601 -7.605 7.942 1.00 96.06 94 GLU A CA 1
ATOM 758 C C . GLU A 1 94 ? -18.195 -9.069 8.125 1.00 96.06 94 GLU A C 1
ATOM 760 O O . GLU A 1 94 ? -17.974 -9.510 9.250 1.00 96.06 94 GLU A O 1
ATOM 765 N N . ALA A 1 95 ? -17.990 -9.806 7.032 1.00 94.69 95 ALA A N 1
ATOM 766 C CA . ALA A 1 95 ? -17.548 -11.199 7.082 1.00 94.69 95 ALA A CA 1
ATOM 767 C C . ALA A 1 95 ? -16.197 -11.387 7.805 1.00 94.69 95 ALA A C 1
ATOM 769 O O . ALA A 1 95 ? -15.948 -12.442 8.387 1.00 94.69 95 ALA A O 1
ATOM 770 N N . VAL A 1 96 ? -15.326 -10.372 7.785 1.00 93.69 96 VAL A N 1
ATOM 771 C CA . VAL A 1 96 ? -14.030 -10.367 8.482 1.00 93.69 96 VAL A CA 1
ATOM 772 C C . VAL A 1 96 ? -14.220 -9.973 9.949 1.00 93.69 96 VAL A C 1
ATOM 774 O O . VAL A 1 96 ? -13.667 -10.630 10.834 1.00 93.69 96 VAL A O 1
ATOM 777 N N . LYS A 1 97 ? -15.076 -8.975 10.222 1.00 94.69 97 LYS A N 1
ATOM 778 C CA . LYS A 1 97 ? -15.467 -8.575 11.587 1.00 94.69 97 LYS A CA 1
ATOM 779 C C . LYS A 1 97 ? -16.091 -9.743 12.359 1.00 94.69 97 LYS A C 1
ATOM 781 O O . LYS A 1 97 ? -15.721 -9.982 13.505 1.00 94.69 97 LYS A O 1
ATOM 786 N N . LEU A 1 98 ? -16.976 -10.513 11.720 1.00 94.94 98 LEU A N 1
ATOM 787 C CA . LEU A 1 98 ? -17.636 -11.688 12.307 1.00 94.94 98 LEU A CA 1
ATOM 788 C C . LEU A 1 98 ? -16.651 -12.802 12.696 1.00 94.94 98 LEU A C 1
ATOM 790 O O . LEU A 1 98 ? -16.925 -13.569 13.613 1.00 94.94 98 LEU A O 1
ATOM 794 N N . LYS A 1 99 ? -15.481 -12.867 12.048 1.00 94.31 99 LYS A N 1
ATOM 795 C CA . LYS A 1 99 ? -14.385 -13.786 12.404 1.00 94.31 99 LYS A CA 1
ATOM 796 C C . LYS A 1 99 ? -13.484 -13.243 13.524 1.00 94.31 99 LYS A C 1
ATOM 798 O O . LYS A 1 99 ? -12.452 -13.842 13.814 1.00 94.31 99 LYS A O 1
ATOM 803 N N . GLY A 1 100 ? -13.822 -12.095 14.118 1.00 93.25 100 GLY A N 1
ATOM 804 C CA . GLY A 1 100 ? -13.025 -11.425 15.150 1.00 93.25 100 GLY A CA 1
ATOM 805 C C . GLY A 1 100 ? -11.736 -10.779 14.630 1.00 93.25 100 GLY A C 1
ATOM 806 O O . GLY A 1 100 ? -10.892 -10.357 15.421 1.00 93.25 100 GLY A O 1
ATOM 807 N N . GLN A 1 101 ? -11.556 -10.696 13.310 1.00 92.38 101 GLN A N 1
ATOM 808 C CA . GLN A 1 101 ? -10.336 -10.173 12.707 1.00 92.38 101 GLN A CA 1
ATOM 809 C C . GLN A 1 101 ? -10.394 -8.646 12.587 1.00 92.38 101 GLN A C 1
ATOM 811 O O . GLN A 1 101 ? -11.432 -8.051 12.303 1.00 92.38 101 GLN A O 1
ATOM 816 N N . ARG A 1 102 ? -9.241 -7.999 12.790 1.00 93.19 102 ARG A N 1
ATOM 817 C CA . ARG A 1 102 ? -9.083 -6.532 12.731 1.00 93.19 102 ARG A CA 1
ATOM 818 C C . ARG A 1 102 ? -8.231 -6.057 11.555 1.00 93.19 102 ARG A C 1
ATOM 820 O O . ARG A 1 102 ? -7.854 -4.889 11.490 1.00 93.19 102 ARG A O 1
ATOM 827 N N . THR A 1 103 ? -7.859 -6.974 10.671 1.00 93.38 103 THR A N 1
ATOM 828 C CA . THR A 1 103 ? -7.088 -6.688 9.464 1.00 93.38 103 THR A CA 1
ATOM 829 C C . THR A 1 103 ? -7.743 -7.411 8.300 1.00 93.38 103 THR A C 1
ATOM 831 O O . THR A 1 103 ? -8.113 -8.574 8.427 1.00 93.38 103 THR A O 1
ATOM 834 N N . PHE A 1 104 ? -7.889 -6.708 7.186 1.00 93.44 104 PHE A N 1
ATOM 835 C CA . PHE A 1 104 ? -8.337 -7.239 5.913 1.00 93.44 104 PHE A CA 1
ATOM 836 C C . PHE A 1 104 ? -7.299 -6.868 4.860 1.00 93.44 104 PHE A C 1
ATOM 838 O O . PHE A 1 104 ? -6.956 -5.699 4.696 1.00 93.44 104 PHE A O 1
ATOM 845 N N . ARG A 1 105 ? -6.767 -7.871 4.173 1.00 92.62 105 ARG A N 1
ATOM 846 C CA . ARG A 1 105 ? -5.833 -7.697 3.067 1.00 92.62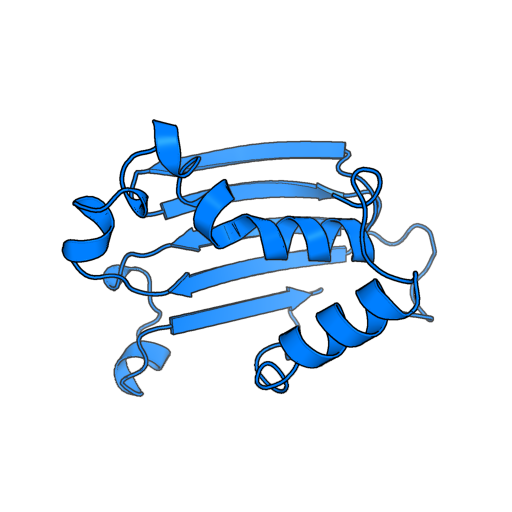 105 ARG A CA 1
ATOM 847 C C . ARG A 1 105 ? -6.385 -8.495 1.904 1.00 92.62 105 ARG A C 1
ATOM 849 O O . ARG A 1 105 ? -6.614 -9.688 2.063 1.00 92.62 105 ARG A O 1
ATOM 856 N N . SER A 1 106 ? -6.588 -7.830 0.781 1.00 93.25 106 SER A N 1
ATOM 857 C CA . SER A 1 106 ? -7.011 -8.459 -0.457 1.00 93.25 106 SER A CA 1
ATOM 858 C C . SER A 1 106 ? -6.256 -7.838 -1.614 1.00 93.25 106 SER A C 1
ATOM 860 O O . SER A 1 106 ? -6.093 -6.615 -1.689 1.00 93.25 106 SER A O 1
ATOM 862 N N . ILE A 1 107 ? -5.759 -8.704 -2.486 1.00 94.31 107 ILE A N 1
ATOM 863 C CA . ILE A 1 107 ? -5.180 -8.317 -3.762 1.00 94.31 107 ILE A CA 1
ATOM 864 C C . ILE A 1 107 ? -5.825 -9.224 -4.786 1.00 94.31 107 ILE A C 1
ATOM 866 O O . ILE A 1 107 ? -5.571 -10.424 -4.787 1.00 94.31 107 ILE A O 1
ATOM 870 N N . THR A 1 108 ? -6.643 -8.665 -5.666 1.00 95.44 108 THR A N 1
ATOM 871 C CA . THR A 1 108 ? -7.195 -9.431 -6.781 1.00 95.44 108 THR A CA 1
ATOM 872 C C . THR A 1 108 ? -6.528 -9.015 -8.076 1.00 95.44 108 THR A C 1
ATOM 874 O O . THR A 1 108 ? -6.193 -7.849 -8.264 1.00 95.44 108 THR A O 1
ATOM 877 N N . MET A 1 109 ? -6.323 -9.974 -8.971 1.00 94.69 109 MET A N 1
ATOM 878 C CA . MET A 1 109 ? -5.865 -9.738 -10.332 1.00 94.69 109 MET A CA 1
ATOM 879 C C . MET A 1 109 ? -6.826 -10.435 -11.285 1.00 94.69 109 MET A C 1
ATOM 881 O O . MET A 1 109 ? -7.039 -11.644 -11.187 1.00 94.69 109 MET A O 1
ATOM 885 N N . GLU A 1 110 ? -7.424 -9.674 -12.201 1.00 94.44 110 GLU A N 1
ATOM 886 C CA . GLU A 1 110 ? -8.460 -10.159 -13.124 1.00 94.44 110 GLU A CA 1
ATOM 887 C C . GLU A 1 110 ? -9.636 -10.822 -12.373 1.00 94.44 110 GLU A C 1
ATOM 889 O O . GLU A 1 110 ? -10.159 -11.860 -12.784 1.00 94.44 110 GLU A O 1
ATOM 894 N N . GLY A 1 111 ? -10.001 -10.258 -11.216 1.00 91.25 111 GLY A N 1
ATOM 895 C CA . GLY A 1 111 ? -11.065 -10.773 -10.350 1.00 91.25 111 GLY A CA 1
ATOM 896 C C . GLY A 1 111 ? -10.718 -12.051 -9.579 1.00 91.25 111 GLY A C 1
ATOM 897 O O . GLY A 1 111 ? -11.602 -12.634 -8.955 1.00 91.25 111 GLY A O 1
ATOM 898 N N . LYS A 1 112 ? -9.460 -12.511 -9.611 1.00 92.31 112 LYS A N 1
ATOM 899 C CA . LYS A 1 112 ? -8.992 -13.671 -8.838 1.00 92.31 112 LYS A CA 1
ATOM 900 C C . LYS A 1 112 ? -8.109 -13.222 -7.687 1.00 92.31 112 LYS A C 1
ATOM 902 O O . LYS A 1 112 ? -7.174 -12.458 -7.909 1.00 92.31 112 LYS A O 1
ATOM 907 N N . GLU A 1 113 ? -8.385 -13.720 -6.488 1.00 90.25 113 GLU A N 1
ATOM 908 C CA . GLU A 1 113 ? -7.562 -13.446 -5.308 1.00 90.25 113 GLU A CA 1
ATOM 909 C C . GLU A 1 113 ? -6.129 -13.955 -5.520 1.00 90.25 113 GLU A C 1
ATOM 911 O O . GLU A 1 113 ? -5.911 -15.070 -6.004 1.00 90.25 113 GLU A O 1
ATOM 916 N N . ILE A 1 114 ? -5.159 -13.126 -5.153 1.00 85.81 114 ILE A N 1
ATOM 917 C CA . ILE A 1 114 ? -3.756 -13.491 -5.035 1.00 85.81 114 ILE A CA 1
ATOM 918 C C . ILE A 1 114 ? -3.486 -13.736 -3.555 1.00 85.81 114 ILE A C 1
ATOM 920 O O . ILE A 1 114 ? -3.558 -12.827 -2.729 1.00 85.81 114 ILE A O 1
ATOM 924 N N . GLU A 1 115 ? -3.140 -14.973 -3.224 1.00 73.06 115 GLU A N 1
ATOM 925 C CA . GLU A 1 115 ? -2.793 -15.339 -1.858 1.00 73.06 115 GLU A CA 1
ATOM 926 C C . GLU A 1 115 ? -1.443 -14.721 -1.463 1.00 73.06 115 GLU A C 1
ATOM 928 O O . GLU A 1 115 ? -0.411 -14.991 -2.078 1.00 73.06 115 GLU A O 1
ATOM 933 N N . PHE A 1 116 ? -1.471 -13.834 -0.463 1.00 67.56 116 PHE A N 1
ATOM 934 C CA . PHE A 1 116 ? -0.321 -13.024 -0.033 1.00 67.56 116 PHE A CA 1
ATOM 935 C C . PHE A 1 116 ? -0.304 -12.804 1.490 1.00 67.56 116 PHE A C 1
ATOM 937 O O . PHE A 1 116 ? 0.127 -11.759 1.985 1.00 67.56 116 PHE A O 1
ATOM 944 N N . SER A 1 117 ? -0.851 -13.757 2.248 1.00 57.91 117 SER A N 1
ATOM 945 C CA . SER A 1 117 ? -0.967 -13.711 3.715 1.00 57.91 117 SER A CA 1
ATOM 946 C C . SER A 1 117 ? -0.123 -14.762 4.441 1.00 57.91 117 SER A C 1
ATOM 948 O O . SER A 1 117 ? 0.116 -14.608 5.637 1.00 57.91 117 SER A O 1
ATOM 950 N N . GLU A 1 118 ? 0.378 -15.781 3.743 1.00 55.38 118 GLU A N 1
ATOM 951 C CA . GLU A 1 118 ? 1.260 -16.807 4.312 1.00 55.38 118 GLU A CA 1
ATOM 952 C C . GLU A 1 118 ? 2.740 -16.483 4.026 1.00 55.38 118 GLU A C 1
ATOM 954 O O . GLU A 1 118 ? 3.075 -16.004 2.946 1.00 55.38 118 GLU A O 1
ATOM 959 N N . GLY A 1 119 ? 3.633 -16.714 5.003 1.00 60.81 119 GLY A N 1
ATOM 960 C CA . GLY A 1 119 ? 5.095 -16.600 4.821 1.00 60.81 119 GLY A CA 1
ATOM 961 C C . GLY A 1 119 ? 5.792 -15.327 5.340 1.00 60.81 119 GLY A C 1
ATOM 962 O O . GLY A 1 119 ? 6.962 -15.123 5.036 1.00 60.81 119 GLY A O 1
ATOM 963 N N . PHE A 1 120 ? 5.135 -14.473 6.138 1.00 63.31 120 PHE A N 1
ATOM 964 C CA . PHE A 1 120 ? 5.724 -13.204 6.627 1.00 63.31 120 PHE A CA 1
ATOM 965 C C . PHE A 1 120 ? 6.660 -13.319 7.842 1.00 63.31 120 PHE A C 1
ATOM 967 O O . PHE A 1 120 ? 7.257 -12.315 8.233 1.00 63.31 120 PHE A O 1
ATOM 974 N N . THR A 1 121 ? 6.778 -14.486 8.476 1.00 64.50 121 THR A N 1
ATOM 975 C CA . THR A 1 121 ? 7.432 -14.610 9.792 1.00 64.50 121 THR A CA 1
ATOM 976 C C . THR A 1 121 ? 8.940 -14.375 9.759 1.00 64.50 121 THR A C 1
ATOM 978 O O . THR A 1 121 ? 9.474 -13.858 10.735 1.00 64.50 121 THR A O 1
ATOM 981 N N . ASP A 1 122 ? 9.605 -14.642 8.630 1.00 80.00 122 ASP A N 1
ATOM 982 C CA . ASP A 1 122 ? 11.076 -14.673 8.561 1.00 80.00 122 ASP A CA 1
ATOM 983 C C . ASP A 1 122 ? 11.670 -13.821 7.426 1.00 80.00 122 ASP A C 1
ATOM 985 O O . ASP A 1 122 ? 12.880 -13.822 7.198 1.00 80.00 122 ASP A O 1
ATOM 989 N N . LEU A 1 123 ? 10.840 -13.031 6.732 1.00 88.12 123 LEU A N 1
ATOM 990 C CA . LEU A 1 123 ? 11.288 -12.220 5.591 1.00 88.12 123 LEU A CA 1
ATOM 991 C C . LEU A 1 123 ? 12.345 -11.180 5.980 1.00 88.12 123 LEU A C 1
ATOM 993 O O . LEU A 1 123 ? 13.230 -10.893 5.185 1.00 88.12 123 LEU A O 1
ATOM 997 N N . HIS A 1 124 ? 12.314 -10.670 7.215 1.00 91.50 124 HIS A N 1
ATOM 998 C CA . HIS A 1 124 ? 13.357 -9.765 7.700 1.00 91.50 124 HIS A CA 1
ATOM 999 C C . HIS A 1 124 ? 14.715 -10.472 7.762 1.00 91.50 124 HIS A C 1
ATOM 1001 O O . HIS A 1 124 ? 15.713 -9.918 7.311 1.00 91.50 124 HIS A O 1
ATOM 1007 N N . THR A 1 125 ? 14.771 -11.706 8.270 1.00 92.56 125 THR A N 1
ATOM 1008 C CA . THR A 1 125 ? 16.016 -12.480 8.323 1.00 92.56 125 THR A CA 1
ATOM 1009 C C . THR A 1 125 ? 16.579 -12.711 6.923 1.00 92.56 125 THR A C 1
ATOM 1011 O O . THR A 1 125 ? 17.778 -12.522 6.719 1.00 92.56 125 THR A O 1
ATOM 1014 N N . GLU A 1 126 ? 15.727 -13.033 5.949 1.00 91.88 126 GLU A N 1
ATOM 1015 C CA . GLU A 1 126 ? 16.137 -13.150 4.545 1.00 91.88 126 GLU A CA 1
ATOM 1016 C C . GLU A 1 126 ? 16.621 -11.818 3.959 1.00 91.88 126 GLU A C 1
ATOM 1018 O O . GLU A 1 126 ? 17.662 -11.779 3.303 1.00 91.88 126 GLU A O 1
ATOM 1023 N N . SER A 1 127 ? 15.939 -10.702 4.235 1.00 92.62 127 SER A N 1
ATOM 1024 C CA . SER A 1 127 ? 16.400 -9.373 3.812 1.00 92.62 127 SER A CA 1
ATOM 1025 C C . SER A 1 127 ? 17.798 -9.064 4.350 1.00 92.62 127 SER A C 1
ATOM 1027 O O . SER A 1 127 ? 18.663 -8.640 3.586 1.00 92.62 127 SER A O 1
ATOM 1029 N N . TYR A 1 128 ? 18.065 -9.335 5.631 1.00 94.75 128 TYR A N 1
ATOM 1030 C CA . TYR A 1 128 ? 19.397 -9.143 6.212 1.00 94.75 128 TYR A CA 1
ATOM 1031 C C . TYR A 1 128 ? 20.447 -10.069 5.585 1.00 94.75 128 TYR A C 1
ATOM 1033 O O . TYR A 1 128 ? 21.556 -9.615 5.301 1.00 94.75 128 TYR A O 1
ATOM 1041 N N . ARG A 1 129 ? 20.112 -11.341 5.319 1.00 95.50 129 ARG A N 1
ATOM 1042 C CA . ARG A 1 129 ? 21.007 -12.271 4.604 1.00 95.50 129 ARG A CA 1
ATOM 1043 C C . ARG A 1 129 ? 21.382 -11.730 3.223 1.00 95.50 129 ARG A C 1
ATOM 1045 O O . ARG A 1 129 ? 22.564 -11.724 2.885 1.00 95.50 129 ARG A O 1
ATOM 1052 N N . ASN A 1 130 ? 20.411 -11.214 2.469 1.00 95.31 130 ASN A N 1
ATOM 1053 C CA . ASN A 1 130 ? 20.646 -10.620 1.150 1.00 95.31 130 ASN A CA 1
ATOM 1054 C C . ASN A 1 130 ? 21.500 -9.349 1.221 1.00 95.31 130 ASN A C 1
ATOM 1056 O O . ASN A 1 130 ? 22.436 -9.212 0.438 1.00 95.31 130 ASN A O 1
ATOM 1060 N N . ILE A 1 131 ? 21.247 -8.455 2.185 1.00 96.25 131 ILE A N 1
ATOM 1061 C CA . ILE A 1 131 ? 22.065 -7.247 2.392 1.00 96.25 131 ILE A CA 1
ATOM 1062 C C . ILE A 1 131 ? 23.527 -7.624 2.659 1.00 96.25 131 ILE A C 1
ATOM 1064 O O . ILE A 1 131 ? 24.425 -7.093 2.009 1.00 96.25 131 ILE A O 1
ATOM 1068 N N . ILE A 1 132 ? 23.772 -8.568 3.574 1.00 96.81 132 ILE A N 1
ATOM 1069 C CA . ILE A 1 132 ? 25.131 -9.013 3.928 1.00 96.81 132 ILE A CA 1
ATOM 1070 C C . ILE A 1 132 ? 25.828 -9.678 2.733 1.00 96.81 132 ILE A C 1
ATOM 1072 O O . ILE A 1 132 ? 27.035 -9.523 2.561 1.00 96.81 132 ILE A O 1
ATOM 1076 N N . ALA A 1 133 ? 25.077 -10.378 1.882 1.00 96.88 133 ALA A N 1
ATOM 1077 C CA . ALA A 1 133 ? 25.591 -10.995 0.663 1.00 96.88 133 ALA A CA 1
ATOM 1078 C C . ALA A 1 133 ? 25.780 -10.013 -0.514 1.00 96.88 133 ALA A C 1
ATOM 1080 O O . ALA A 1 133 ? 26.161 -10.444 -1.600 1.00 96.88 133 ALA A O 1
ATOM 1081 N N . GLY A 1 134 ? 25.513 -8.712 -0.334 1.00 95.06 134 GLY A N 1
ATOM 1082 C CA . GLY A 1 134 ? 25.620 -7.704 -1.397 1.00 95.06 134 GLY A CA 1
ATOM 1083 C C . GLY A 1 134 ? 24.474 -7.730 -2.417 1.00 95.06 134 GLY A C 1
ATOM 1084 O O . GLY A 1 134 ? 24.596 -7.137 -3.483 1.00 95.06 134 GLY A O 1
ATOM 1085 N N . MET A 1 135 ? 23.367 -8.404 -2.094 1.00 94.94 135 MET A N 1
ATOM 1086 C CA . MET A 1 135 ? 22.147 -8.526 -2.907 1.00 94.94 135 MET A CA 1
ATOM 1087 C C . MET A 1 135 ? 20.964 -7.747 -2.299 1.00 94.94 135 MET A C 1
ATOM 1089 O O . MET A 1 135 ? 19.805 -8.081 -2.535 1.00 94.94 135 MET A O 1
ATOM 1093 N N . GLY A 1 136 ? 21.241 -6.766 -1.435 1.00 91.75 136 GLY A N 1
ATOM 1094 C CA . GLY A 1 136 ? 20.215 -5.925 -0.815 1.00 91.75 136 GLY A CA 1
ATOM 1095 C C . GLY A 1 136 ? 19.675 -4.851 -1.762 1.00 91.75 136 GLY A C 1
ATOM 1096 O O . GLY A 1 136 ? 20.356 -4.459 -2.706 1.00 91.75 136 GLY A O 1
ATOM 1097 N N . PHE A 1 137 ? 18.476 -4.347 -1.466 1.00 92.19 137 PHE A N 1
ATOM 1098 C CA . PHE A 1 137 ? 17.868 -3.228 -2.190 1.00 92.19 137 PHE A CA 1
ATOM 1099 C C . PHE A 1 137 ? 18.529 -1.899 -1.800 1.00 92.19 137 PHE A C 1
ATOM 1101 O O . PHE A 1 137 ? 18.674 -1.598 -0.611 1.00 92.19 137 PHE A O 1
ATOM 1108 N N . GLY A 1 138 ? 18.956 -1.125 -2.798 1.00 90.88 138 GLY A N 1
ATOM 1109 C CA . GLY A 1 138 ? 19.613 0.171 -2.631 1.00 90.88 138 GLY A CA 1
ATOM 1110 C C . GLY A 1 138 ? 18.725 1.354 -3.023 1.00 90.88 138 GLY A C 1
ATOM 1111 O O . GLY A 1 138 ? 17.557 1.198 -3.353 1.00 90.88 138 GLY A O 1
ATOM 1112 N N . LEU A 1 139 ? 19.302 2.561 -3.046 1.00 90.12 139 LEU A N 1
ATOM 1113 C CA . LEU A 1 139 ? 18.581 3.790 -3.423 1.00 90.12 139 LEU A CA 1
ATOM 1114 C C . LEU A 1 139 ? 18.008 3.767 -4.847 1.00 90.12 139 LEU A C 1
ATOM 1116 O O . LEU A 1 139 ? 17.090 4.519 -5.132 1.00 90.12 139 LEU A O 1
ATOM 1120 N N . ALA A 1 140 ? 18.580 2.965 -5.747 1.00 88.56 140 ALA A N 1
ATOM 1121 C CA . ALA A 1 140 ? 18.088 2.836 -7.118 1.00 88.56 140 ALA A CA 1
ATOM 1122 C C . ALA A 1 140 ? 16.872 1.902 -7.234 1.00 88.56 140 ALA A C 1
ATOM 1124 O O . ALA A 1 140 ? 16.177 1.950 -8.245 1.00 88.56 140 ALA A O 1
ATOM 1125 N N . ASP A 1 141 ? 16.645 1.059 -6.222 1.00 84.62 141 ASP A N 1
ATOM 1126 C CA . ASP A 1 141 ? 15.511 0.137 -6.156 1.00 84.62 141 ASP A CA 1
ATOM 1127 C C . ASP A 1 141 ? 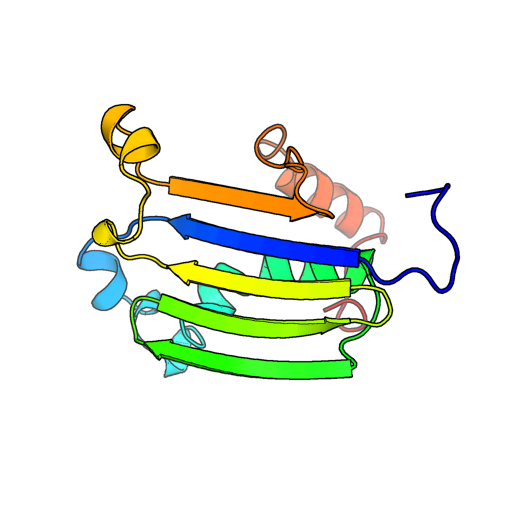14.324 0.735 -5.378 1.00 84.62 141 ASP A C 1
ATOM 1129 O O . ASP A 1 141 ? 13.219 0.214 -5.493 1.00 84.62 141 ASP A O 1
ATOM 1133 N N . ALA A 1 142 ? 14.566 1.787 -4.581 1.00 77.25 142 ALA A N 1
ATOM 1134 C CA . ALA A 1 142 ? 13.630 2.390 -3.626 1.00 77.25 142 ALA A CA 1
ATOM 1135 C C . ALA A 1 142 ? 12.902 3.639 -4.150 1.00 77.25 142 ALA A C 1
ATOM 1137 O O . ALA A 1 142 ? 13.461 4.358 -5.010 1.00 77.25 142 ALA A O 1
#

Secondary structure (DSSP, 8-state):
-TTS-TT--EEEEEEEEE---HHHHHSGGG-HHHH-HHHHHTTHHHHHHHHHHH-SEEEEEEEEE-SSEEEEEEEETTEEEEEEEE--STTS-HHHHTTT--EEEEEEETTEEPP-SS--SSHHHHHHHHHHTT----TTT-

InterPro domains:
  IPR004104 Gfo/Idh/MocA-like oxidoreductase, C-terminal [PF02894] (9-83)

pLDDT: mean 91.82, std 10.04, range [46.12, 98.62]

Sequence (142 aa):
MAKAPADKVFDVDLTYITSRGNWYFVSWKGDIQKSGGVATNIGIHFFDMLSWVFGEPQESVVHLSEPERAAGFLRLKRARVRWFLSVDYNDIPEAVKLKGQRTFRSITMEGKEIEFSEGFTDLHTESYRNIIAGMGFGLADA